Protein AF-A0A3D0N268-F1 (afdb_monomer_lite)

pLDDT: mean 85.95, std 12.51, range [48.78, 97.12]

Radius of gyration: 22.74 Å; chains: 1; bounding box: 70×33×36 Å

Secondary structure (DSSP, 8-state):
--HHHHHHHHHHHHHHHHHHHHHHTT-----EEEEETTEEEEHHHHHHHHHHHH-SHHHHHH--HHHHHHHHHHHHHHHHHHHHHHHH-

Foldseek 3Di:
DPVVVVVVVVVVVVVVVVVVVVVVVPDDDFAFPDDAPPDTDTPVNLVVVVCVVQVDPVSVVPDDPVVSVVSVVVVSVVVNVVVVVVVVD

Structure (mmCIF, N/CA/C/O backbone):
data_AF-A0A3D0N268-F1
#
_entry.id   AF-A0A3D0N268-F1
#
loop_
_atom_site.group_PDB
_atom_site.id
_atom_site.type_symbol
_atom_site.label_atom_id
_atom_site.label_alt_id
_atom_site.label_comp_id
_atom_site.label_asym_id
_atom_site.label_entity_id
_atom_site.label_seq_id
_atom_site.pdbx_PDB_ins_code
_atom_site.Cartn_x
_atom_site.Cartn_y
_atom_site.Cartn_z
_atom_site.occupancy
_atom_site.B_iso_or_equiv
_atom_site.auth_seq_id
_atom_site.auth_comp_id
_atom_s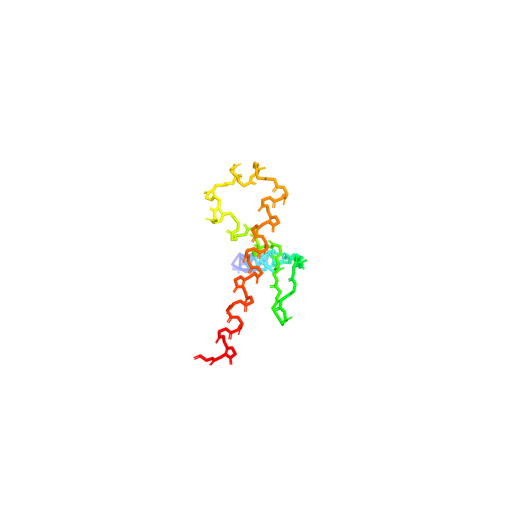ite.auth_asym_id
_atom_site.auth_atom_id
_atom_site.pdbx_PDB_model_num
ATOM 1 N N . MET A 1 1 ? -56.303 -23.823 -3.659 1.00 48.78 1 MET A N 1
ATOM 2 C CA . MET A 1 1 ? -55.007 -23.977 -4.373 1.00 48.78 1 MET A CA 1
ATOM 3 C C . MET A 1 1 ? -54.335 -22.621 -4.685 1.00 48.78 1 MET A C 1
ATOM 5 O O . MET A 1 1 ? -53.671 -22.473 -5.699 1.00 48.78 1 MET A O 1
ATOM 9 N N . THR A 1 2 ? -54.469 -21.619 -3.805 1.00 53.03 2 THR A N 1
ATOM 10 C CA . THR A 1 2 ? 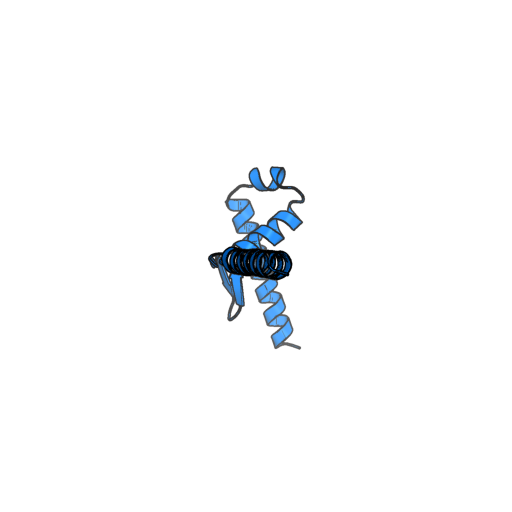-54.059 -20.213 -4.046 1.00 53.03 2 THR A CA 1
ATOM 11 C C . THR A 1 2 ? -52.861 -19.753 -3.203 1.00 53.03 2 THR A C 1
ATOM 13 O O . THR A 1 2 ? -52.196 -18.788 -3.568 1.00 53.03 2 THR A O 1
ATOM 16 N N . ASN A 1 3 ? -52.525 -20.464 -2.120 1.00 57.06 3 ASN A N 1
ATOM 17 C CA . ASN A 1 3 ? -51.434 -20.086 -1.209 1.00 57.06 3 ASN A CA 1
ATOM 18 C C . ASN A 1 3 ? -50.023 -20.380 -1.764 1.00 57.06 3 ASN A C 1
ATOM 20 O O . ASN A 1 3 ? -49.104 -19.595 -1.549 1.00 57.06 3 ASN A O 1
ATOM 24 N N . LYS A 1 4 ? -49.851 -21.447 -2.563 1.00 58.97 4 LYS A N 1
ATOM 25 C CA . LYS A 1 4 ? -48.540 -21.811 -3.141 1.00 58.97 4 LYS A CA 1
ATOM 26 C C . LYS A 1 4 ? -47.997 -20.760 -4.122 1.00 58.97 4 LYS A C 1
ATOM 28 O O . LYS A 1 4 ? -46.810 -20.476 -4.073 1.00 58.97 4 LYS A O 1
ATOM 33 N N . LYS A 1 5 ? -48.858 -20.134 -4.943 1.00 60.12 5 LYS A N 1
ATOM 34 C CA . LYS A 1 5 ? -48.457 -19.071 -5.893 1.00 60.12 5 LYS A CA 1
ATOM 35 C C . LYS A 1 5 ? -48.019 -17.777 -5.193 1.00 60.12 5 LYS A C 1
ATOM 37 O O . LYS A 1 5 ? -47.098 -17.114 -5.656 1.00 60.12 5 LYS A O 1
ATOM 42 N N . LYS A 1 6 ? -48.651 -17.425 -4.064 1.00 60.56 6 LYS A N 1
ATOM 43 C CA . LYS A 1 6 ? -48.236 -16.270 -3.248 1.00 60.56 6 LYS A CA 1
ATOM 44 C C . LYS A 1 6 ? -46.885 -16.522 -2.577 1.00 60.56 6 LYS A C 1
ATOM 46 O O . LYS A 1 6 ? -46.047 -15.629 -2.570 1.00 60.56 6 LYS A O 1
ATOM 51 N N . PHE A 1 7 ? -46.652 -17.745 -2.098 1.00 64.31 7 PHE A N 1
ATOM 52 C CA . PHE A 1 7 ? -45.383 -18.140 -1.486 1.00 64.31 7 PHE A CA 1
ATOM 53 C C . PHE A 1 7 ? -44.225 -18.180 -2.497 1.00 64.31 7 PHE A C 1
ATOM 55 O O . PHE A 1 7 ? -43.153 -17.655 -2.211 1.00 64.31 7 PHE A O 1
ATOM 62 N N . THR A 1 8 ? -44.441 -18.705 -3.710 1.00 72.06 8 THR A N 1
ATOM 63 C CA . THR A 1 8 ? -43.419 -18.680 -4.775 1.00 72.06 8 THR A CA 1
ATOM 64 C C . THR A 1 8 ? -43.102 -17.264 -5.251 1.00 72.06 8 THR A C 1
ATOM 66 O O . THR A 1 8 ? -41.939 -16.955 -5.482 1.00 72.06 8 THR A O 1
ATOM 69 N N . ASN A 1 9 ? -44.102 -16.380 -5.341 1.00 71.50 9 ASN A N 1
ATOM 70 C CA . ASN A 1 9 ? -43.872 -14.979 -5.708 1.00 71.50 9 ASN A CA 1
ATOM 71 C C . ASN A 1 9 ? -43.123 -14.213 -4.606 1.00 71.50 9 ASN A C 1
ATOM 73 O O . ASN A 1 9 ? -42.278 -13.376 -4.911 1.00 71.50 9 ASN A O 1
ATOM 77 N N . PHE A 1 10 ? -43.388 -14.522 -3.334 1.00 80.50 10 PHE A N 1
ATOM 78 C CA . PHE A 1 10 ? -42.664 -13.937 -2.204 1.00 80.50 10 PHE A CA 1
ATOM 79 C C . PHE A 1 10 ? -41.202 -14.402 -2.169 1.00 80.50 10 PHE A C 1
ATOM 81 O O . PHE A 1 10 ? -40.293 -13.598 -1.980 1.00 80.50 10 PHE A O 1
ATOM 88 N N . PHE A 1 11 ? -40.963 -15.687 -2.443 1.00 82.00 11 PHE A N 1
ATOM 89 C CA . PHE A 1 11 ? -39.615 -16.241 -2.537 1.00 82.00 11 PHE A CA 1
ATOM 90 C C . PHE A 1 11 ? -38.830 -15.654 -3.721 1.00 82.00 11 PHE A C 1
ATOM 92 O O . PHE A 1 11 ? -37.660 -15.308 -3.573 1.00 82.00 11 PHE A O 1
ATOM 99 N N . ALA A 1 12 ? -39.484 -15.462 -4.872 1.00 84.06 12 ALA A N 1
ATOM 100 C CA . ALA A 1 12 ? -38.884 -14.799 -6.029 1.00 84.06 12 ALA A CA 1
ATOM 101 C C . ALA A 1 12 ? -38.506 -13.335 -5.733 1.00 84.06 12 ALA A C 1
ATOM 103 O O . ALA A 1 12 ? -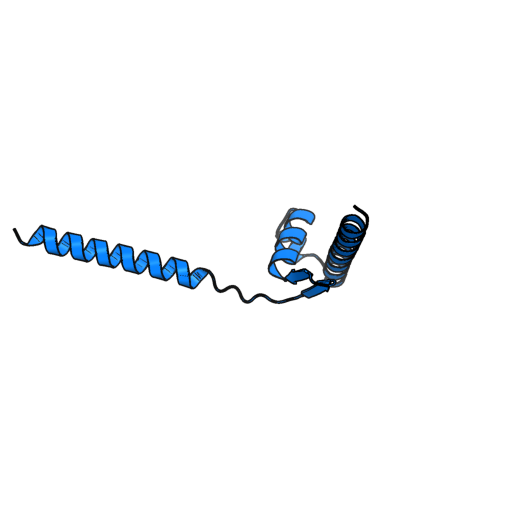37.454 -12.873 -6.171 1.00 84.06 12 ALA A O 1
ATOM 104 N N . LEU A 1 13 ? -39.320 -12.623 -4.948 1.00 84.50 13 LEU A N 1
ATOM 105 C CA . LEU A 1 13 ? -39.045 -11.243 -4.541 1.00 84.50 13 LEU A CA 1
ATOM 106 C C . LEU A 1 13 ? -37.857 -11.151 -3.567 1.00 84.50 13 LEU A C 1
ATOM 108 O O . LEU A 1 13 ? -37.009 -10.274 -3.716 1.00 84.50 13 LEU A O 1
ATOM 112 N N . ILE A 1 14 ? -37.749 -12.091 -2.622 1.00 85.31 14 ILE A N 1
ATOM 113 C CA . ILE A 1 14 ? -36.595 -12.192 -1.712 1.00 85.31 14 ILE A CA 1
ATOM 114 C C . ILE A 1 14 ? -35.312 -12.497 -2.491 1.00 85.31 14 ILE A C 1
ATOM 116 O O . ILE A 1 14 ? -34.288 -11.853 -2.262 1.00 85.31 14 ILE A O 1
ATOM 120 N N . LEU A 1 15 ? -35.370 -13.437 -3.440 1.00 84.94 15 LEU A N 1
ATOM 121 C CA . LEU A 1 15 ? -34.229 -13.785 -4.286 1.00 84.94 15 LEU A CA 1
ATOM 122 C C . LEU A 1 15 ? -33.763 -12.574 -5.112 1.00 84.94 15 LEU A C 1
ATOM 124 O O . LEU A 1 15 ? -32.568 -12.293 -5.178 1.00 84.94 15 LEU A O 1
ATOM 128 N N . LEU A 1 16 ? -34.704 -11.818 -5.687 1.00 83.81 16 LEU A N 1
ATOM 129 C CA . LEU A 1 16 ? -34.410 -10.612 -6.460 1.00 83.81 16 LEU A CA 1
ATOM 130 C C . LEU A 1 16 ? -33.750 -9.522 -5.598 1.00 83.81 16 LEU A C 1
ATOM 132 O O . LEU A 1 16 ? -32.760 -8.927 -6.018 1.00 83.81 16 LEU A O 1
ATOM 136 N N . CYS A 1 17 ? -34.245 -9.300 -4.376 1.00 82.00 17 CYS A N 1
ATOM 137 C CA . CYS A 1 17 ? -33.626 -8.380 -3.417 1.00 82.00 17 CYS A CA 1
ATOM 138 C C . CYS A 1 17 ? -32.214 -8.813 -3.001 1.00 82.00 17 CYS A C 1
ATOM 140 O O . CYS A 1 17 ? -31.360 -7.965 -2.756 1.00 82.00 17 CYS A O 1
ATOM 142 N N . PHE A 1 18 ? -31.943 -10.116 -2.923 1.00 82.00 18 PHE A N 1
ATOM 143 C CA . PHE A 1 18 ? -30.616 -10.613 -2.564 1.00 82.00 18 PHE A CA 1
ATOM 144 C C . PHE A 1 18 ? -29.594 -10.417 -3.694 1.00 82.00 18 PHE A C 1
ATOM 146 O O . PHE A 1 18 ? -28.427 -10.126 -3.447 1.00 82.00 18 PHE A O 1
ATOM 153 N N . VAL A 1 19 ? -30.027 -10.522 -4.953 1.00 80.31 19 VAL A N 1
ATOM 154 C CA . VAL A 1 19 ? -29.150 -10.289 -6.110 1.00 80.31 19 VAL A CA 1
ATOM 155 C C . VAL A 1 19 ? -28.774 -8.807 -6.239 1.00 80.31 19 VAL A C 1
ATOM 157 O O . VAL A 1 19 ? -27.626 -8.491 -6.551 1.00 80.31 19 VAL A O 1
ATOM 160 N N . THR A 1 20 ? -29.695 -7.880 -5.959 1.00 76.44 20 THR A N 1
ATOM 161 C CA . THR A 1 20 ? -29.421 -6.437 -6.097 1.00 76.44 20 THR A CA 1
ATOM 162 C C . THR A 1 20 ? -28.471 -5.895 -5.025 1.00 76.44 20 THR A C 1
ATOM 164 O O . THR A 1 20 ? -27.658 -5.017 -5.325 1.00 76.44 20 THR A O 1
ATOM 167 N N . THR A 1 21 ? -28.490 -6.440 -3.804 1.00 75.25 21 THR A N 1
ATOM 168 C CA . THR A 1 21 ? -27.562 -6.032 -2.731 1.00 75.25 21 THR A CA 1
ATOM 169 C C . THR A 1 21 ? -26.120 -6.474 -2.994 1.00 75.25 21 THR A C 1
ATOM 171 O O . THR A 1 21 ? -25.186 -5.739 -2.666 1.00 75.25 21 THR A O 1
ATOM 174 N N . LEU A 1 22 ? -25.918 -7.621 -3.653 1.00 68.50 22 LEU A N 1
ATOM 175 C CA . LEU A 1 22 ? -24.587 -8.108 -4.036 1.00 68.50 22 LEU A CA 1
ATOM 176 C C . LEU A 1 22 ? -23.914 -7.217 -5.091 1.00 68.50 22 LEU A C 1
ATOM 178 O O . LEU A 1 22 ? -22.714 -6.955 -5.000 1.00 68.50 22 LEU A O 1
ATOM 182 N N . VAL A 1 23 ? -24.676 -6.703 -6.062 1.00 68.25 23 VAL A N 1
ATOM 183 C CA . VAL A 1 23 ? -24.137 -5.832 -7.125 1.00 68.25 23 VAL A CA 1
ATOM 184 C C . VAL A 1 23 ? -23.765 -4.446 -6.579 1.00 68.25 23 VAL A C 1
ATOM 186 O O . VAL A 1 23 ? -22.732 -3.888 -6.952 1.00 68.25 23 VAL A O 1
ATOM 189 N N . ALA A 1 24 ? -24.550 -3.906 -5.642 1.00 63.41 24 ALA A N 1
ATOM 190 C CA . ALA A 1 24 ? -24.317 -2.578 -5.070 1.00 63.41 24 ALA A CA 1
ATOM 191 C C . ALA A 1 24 ? -23.053 -2.492 -4.185 1.00 63.41 24 ALA A C 1
ATOM 193 O O . ALA A 1 24 ? -22.420 -1.439 -4.110 1.00 63.41 24 ALA A O 1
ATOM 194 N N . CYS A 1 25 ? -22.632 -3.592 -3.553 1.00 62.59 25 CYS A N 1
ATOM 195 C CA . CYS A 1 25 ? -21.482 -3.609 -2.636 1.00 62.59 25 CYS A CA 1
ATOM 196 C C . CYS A 1 25 ? -20.107 -3.621 -3.352 1.00 62.59 25 CYS A C 1
ATOM 198 O O . CYS A 1 25 ? -19.058 -3.538 -2.711 1.00 62.59 25 CYS A O 1
ATOM 200 N N . SER A 1 26 ? -20.084 -3.718 -4.687 1.00 62.56 26 SER A N 1
ATOM 201 C CA . SER A 1 26 ? -18.841 -3.889 -5.459 1.00 62.56 26 SER A CA 1
ATOM 202 C C . SER A 1 26 ? -18.163 -2.574 -5.877 1.00 62.56 26 SER A C 1
ATOM 204 O O . SER A 1 26 ? -16.986 -2.563 -6.247 1.00 62.56 26 SER A O 1
ATOM 206 N N . SER A 1 27 ? -18.854 -1.432 -5.790 1.00 61.94 27 SER A N 1
ATOM 207 C CA . SER A 1 27 ? -18.325 -0.152 -6.282 1.00 61.94 27 SER A CA 1
ATOM 208 C C . SER A 1 27 ? -17.357 0.513 -5.290 1.00 61.94 27 SER A C 1
ATOM 210 O O . SER A 1 27 ? -17.637 1.572 -4.727 1.00 61.94 27 SER A O 1
ATOM 212 N N . LYS A 1 28 ? -16.177 -0.080 -5.082 1.00 64.06 28 LYS A N 1
ATOM 213 C CA . LYS A 1 28 ? -15.062 0.608 -4.413 1.00 64.06 28 LYS A CA 1
ATOM 214 C C . LYS A 1 28 ? -14.383 1.559 -5.402 1.00 64.06 28 LYS A C 1
ATOM 216 O O . LYS A 1 28 ? -13.866 1.129 -6.433 1.00 64.06 28 LYS A O 1
ATOM 221 N N . LYS A 1 29 ? -14.358 2.857 -5.080 1.00 68.19 29 LYS A N 1
ATOM 222 C CA . LYS A 1 29 ? -13.631 3.875 -5.855 1.00 68.19 29 LYS A CA 1
ATOM 223 C C . LYS A 1 29 ? -12.140 3.526 -5.852 1.00 68.19 29 LYS A C 1
ATOM 225 O O . LYS A 1 29 ? -11.496 3.532 -4.805 1.00 68.19 29 LYS A O 1
ATOM 230 N N . LYS A 1 30 ? -11.593 3.190 -7.022 1.00 82.19 30 LYS A N 1
ATOM 231 C CA . LYS A 1 30 ? -10.175 2.849 -7.179 1.00 82.19 30 LYS A CA 1
ATOM 232 C C . LYS A 1 30 ? -9.350 4.135 -7.153 1.00 82.19 30 LYS A C 1
ATOM 234 O O . LYS A 1 30 ? -9.273 4.839 -8.153 1.00 82.19 30 LYS A O 1
ATOM 239 N N . ILE A 1 31 ? -8.779 4.457 -5.996 1.00 91.38 31 ILE A N 1
ATOM 240 C CA . ILE A 1 31 ? -7.834 5.568 -5.847 1.00 91.38 31 ILE A CA 1
ATOM 241 C C . ILE A 1 31 ? -6.441 5.047 -6.202 1.00 91.38 31 ILE A C 1
ATOM 243 O O . ILE A 1 31 ? -5.980 4.076 -5.601 1.00 91.38 31 ILE A O 1
ATOM 247 N N . THR A 1 32 ? -5.791 5.667 -7.184 1.00 93.94 32 THR A N 1
ATOM 248 C CA . THR A 1 32 ? -4.410 5.356 -7.577 1.00 93.94 32 THR A CA 1
ATOM 249 C C . THR A 1 32 ? -3.441 6.125 -6.683 1.00 93.94 32 THR A C 1
ATOM 251 O O . THR A 1 32 ? -3.592 7.332 -6.524 1.00 93.94 32 THR A O 1
ATOM 254 N N . LEU A 1 33 ? -2.459 5.432 -6.105 1.00 93.06 33 LEU A N 1
ATOM 255 C CA . LEU A 1 33 ? -1.388 6.038 -5.305 1.00 93.06 33 LEU A CA 1
ATOM 256 C C . LEU A 1 33 ? -0.100 6.239 -6.103 1.00 93.06 33 LEU A C 1
ATOM 258 O O . LEU A 1 33 ? 0.612 7.208 -5.871 1.00 93.06 33 LEU A O 1
ATOM 262 N N . ALA A 1 34 ? 0.204 5.323 -7.023 1.00 93.75 34 ALA A N 1
ATOM 263 C CA . ALA A 1 34 ? 1.375 5.408 -7.885 1.00 93.75 34 ALA A CA 1
ATOM 264 C C . ALA A 1 34 ? 1.150 4.641 -9.191 1.00 93.75 34 ALA A C 1
ATOM 266 O O . ALA A 1 34 ? 0.395 3.664 -9.231 1.00 93.75 34 ALA A O 1
ATOM 267 N N . GLU A 1 35 ? 1.848 5.062 -10.240 1.00 94.00 35 GLU A N 1
ATOM 268 C CA . GLU A 1 35 ? 1.904 4.384 -11.535 1.00 94.00 35 GLU A CA 1
ATOM 269 C C . GLU A 1 35 ? 3.358 3.975 -11.805 1.00 94.00 35 GLU A C 1
ATOM 271 O O . GLU A 1 35 ? 4.280 4.768 -11.617 1.00 94.00 35 GLU A O 1
ATOM 276 N N . VAL A 1 36 ? 3.568 2.712 -12.178 1.00 91.50 36 VAL A N 1
ATOM 277 C CA . VAL A 1 36 ? 4.882 2.107 -12.424 1.00 91.50 36 VAL A CA 1
ATOM 278 C C . VAL A 1 36 ? 4.827 1.447 -13.800 1.00 91.50 36 VAL A C 1
ATOM 280 O O . VAL A 1 36 ? 4.348 0.323 -13.949 1.00 91.50 36 VAL A O 1
ATOM 283 N N . GLY A 1 37 ? 5.246 2.189 -14.828 1.00 87.19 37 GLY A N 1
ATOM 284 C CA . GLY A 1 37 ? 5.044 1.804 -16.226 1.00 87.19 37 GLY A CA 1
ATOM 285 C C . GLY A 1 37 ? 3.558 1.605 -16.539 1.00 87.19 37 GLY A C 1
ATOM 286 O O . GLY A 1 37 ? 2.760 2.522 -16.373 1.00 87.19 37 GLY A O 1
ATOM 287 N N . ASN A 1 38 ? 3.185 0.391 -16.948 1.00 87.31 38 ASN A N 1
ATOM 288 C CA . ASN A 1 38 ? 1.794 0.027 -17.252 1.00 87.31 38 ASN A CA 1
ATOM 289 C C . ASN A 1 38 ? 1.015 -0.506 -16.034 1.00 87.31 38 ASN A C 1
ATOM 291 O O . ASN A 1 38 ? -0.176 -0.808 -16.141 1.00 87.31 38 ASN A O 1
ATOM 295 N N . GLU A 1 39 ? 1.662 -0.649 -14.874 1.00 89.06 39 GLU A N 1
ATOM 296 C CA . GLU A 1 39 ? 1.024 -1.125 -13.650 1.00 89.06 39 GLU A CA 1
ATOM 297 C C . GLU A 1 39 ? 0.651 0.032 -12.719 1.00 89.06 39 GLU A C 1
ATOM 299 O O . GLU A 1 39 ? 1.353 1.035 -12.612 1.00 89.06 39 GLU A O 1
ATOM 304 N N . LYS A 1 40 ? -0.455 -0.123 -11.985 1.00 93.56 40 LYS A N 1
ATOM 305 C CA . LYS A 1 40 ? -0.922 0.859 -10.998 1.00 93.56 40 LYS A CA 1
ATOM 306 C C . LYS A 1 40 ? -0.918 0.251 -9.606 1.00 93.56 40 LYS A C 1
ATOM 308 O O . LYS A 1 40 ? -1.285 -0.913 -9.435 1.00 93.56 40 LYS A O 1
ATOM 313 N N . ILE A 1 41 ? -0.525 1.046 -8.617 1.00 94.19 41 ILE A N 1
ATOM 314 C CA . ILE A 1 41 ? -0.692 0.731 -7.199 1.00 94.19 41 ILE A CA 1
ATOM 315 C C . ILE A 1 41 ? -1.929 1.477 -6.714 1.00 94.19 41 ILE A C 1
ATOM 317 O O . ILE A 1 41 ? -1.944 2.709 -6.657 1.00 94.19 41 ILE A O 1
ATOM 321 N N . TYR A 1 42 ? -2.972 0.732 -6.363 1.00 95.12 42 TYR A N 1
ATOM 322 C CA . TYR A 1 42 ? -4.191 1.302 -5.797 1.00 95.12 42 TYR A CA 1
ATOM 323 C C . TYR A 1 42 ? -4.128 1.363 -4.269 1.00 95.12 42 TYR A C 1
ATOM 325 O O . TYR A 1 42 ? -3.499 0.517 -3.631 1.00 95.12 42 TYR A O 1
ATOM 333 N N . LEU A 1 43 ? -4.859 2.309 -3.674 1.00 93.94 43 LEU A N 1
ATOM 334 C CA . LEU A 1 43 ? -4.929 2.496 -2.221 1.00 93.94 43 LEU A CA 1
ATOM 335 C C . LEU A 1 43 ? -5.310 1.207 -1.484 1.00 93.94 43 LEU A C 1
ATOM 337 O O . LEU A 1 43 ? -4.639 0.829 -0.534 1.00 93.94 43 LEU A O 1
ATOM 341 N N . TYR A 1 44 ? -6.319 0.480 -1.971 1.00 91.75 44 TYR A N 1
ATOM 342 C CA . TYR A 1 44 ? -6.754 -0.762 -1.325 1.00 91.75 44 TYR A CA 1
ATOM 343 C C . TYR A 1 44 ? -5.668 -1.853 -1.325 1.00 91.75 44 TYR A C 1
ATOM 345 O O . TYR A 1 44 ? -5.620 -2.668 -0.410 1.00 91.75 44 TYR A O 1
ATOM 353 N N . GLN A 1 45 ? -4.800 -1.885 -2.344 1.00 93.06 45 GLN A N 1
ATOM 354 C CA . GLN A 1 45 ? -3.696 -2.849 -2.424 1.00 93.06 45 GLN A CA 1
ATOM 355 C C . GLN A 1 45 ? -2.583 -2.469 -1.457 1.00 93.06 45 GLN A C 1
ATOM 357 O O . GLN A 1 45 ? -2.030 -3.333 -0.783 1.00 93.06 45 GLN A O 1
ATOM 362 N N . PHE A 1 46 ? -2.273 -1.173 -1.390 1.00 95.56 46 PHE A N 1
ATOM 363 C CA . PHE A 1 46 ? -1.330 -0.638 -0.421 1.00 95.56 46 PHE A CA 1
ATOM 364 C C . PHE A 1 46 ? -1.786 -0.951 1.008 1.00 95.56 46 PHE A C 1
ATOM 366 O O . PHE A 1 46 ? -1.008 -1.497 1.780 1.00 95.56 46 PHE A O 1
ATOM 373 N N . GLU A 1 47 ? -3.047 -0.671 1.348 1.00 92.88 47 GLU A N 1
ATOM 374 C CA . GLU A 1 47 ? -3.589 -0.911 2.691 1.00 92.88 47 GLU A CA 1
ATOM 375 C C . GLU A 1 47 ? -3.564 -2.395 3.070 1.00 92.88 47 GLU A C 1
ATOM 377 O O . GLU A 1 47 ? -3.137 -2.731 4.174 1.00 92.88 47 GLU A O 1
ATOM 382 N N . ASP A 1 48 ? -3.962 -3.281 2.152 1.00 93.44 48 ASP A N 1
ATOM 383 C CA . ASP A 1 48 ? -3.935 -4.731 2.369 1.00 93.44 48 ASP A CA 1
ATOM 384 C C . ASP A 1 48 ? -2.508 -5.247 2.618 1.00 93.44 48 ASP A C 1
ATOM 386 O O . ASP A 1 48 ? -2.260 -5.969 3.586 1.00 93.44 48 ASP A O 1
ATOM 390 N N . GLN A 1 49 ? -1.537 -4.837 1.795 1.00 94.69 49 GLN A N 1
ATOM 391 C CA . GLN A 1 49 ? -0.143 -5.256 1.973 1.00 94.69 49 GLN A CA 1
ATOM 392 C C . GLN A 1 49 ? 0.518 -4.625 3.201 1.00 94.69 49 GLN A C 1
ATOM 394 O O . GLN A 1 49 ? 1.283 -5.290 3.905 1.00 94.69 49 GLN A O 1
ATOM 399 N N . PHE A 1 50 ? 0.207 -3.364 3.493 1.00 95.56 50 PHE A N 1
ATOM 400 C CA . PHE A 1 50 ? 0.726 -2.672 4.665 1.00 95.56 50 PHE A CA 1
ATOM 401 C C . PHE A 1 50 ? 0.229 -3.331 5.951 1.00 95.56 50 PHE A C 1
ATOM 403 O O . PHE A 1 50 ? 1.022 -3.609 6.848 1.00 95.56 50 PHE A O 1
ATOM 410 N N . LEU A 1 51 ? -1.064 -3.663 6.020 1.00 94.38 51 LEU A N 1
ATOM 411 C CA . LEU A 1 51 ? -1.639 -4.341 7.178 1.00 94.38 51 LEU A CA 1
ATOM 412 C C . LEU A 1 51 ? -1.015 -5.727 7.391 1.00 94.38 51 LEU A C 1
ATOM 414 O O . LEU A 1 51 ? -0.691 -6.077 8.525 1.00 94.38 51 LEU A O 1
ATOM 418 N N . LYS A 1 52 ? -0.770 -6.478 6.308 1.00 93.31 52 LYS A N 1
ATOM 419 C CA . LYS A 1 52 ? -0.053 -7.767 6.357 1.00 93.31 52 LYS A CA 1
ATOM 420 C C . LYS A 1 52 ? 1.382 -7.628 6.864 1.00 93.31 52 LYS A C 1
ATOM 422 O O . LYS A 1 52 ? 1.865 -8.515 7.555 1.00 93.31 52 LYS A O 1
ATOM 427 N N . THR A 1 53 ? 2.044 -6.520 6.541 1.00 93.12 53 THR A N 1
ATOM 428 C CA . THR A 1 53 ? 3.425 -6.246 6.966 1.00 93.12 53 THR A CA 1
ATOM 429 C C . THR A 1 53 ? 3.495 -5.838 8.438 1.00 93.12 53 THR A C 1
ATOM 431 O O . THR A 1 53 ? 4.383 -6.268 9.165 1.00 93.12 53 THR A O 1
ATOM 434 N N . VAL A 1 54 ? 2.552 -5.008 8.887 1.00 92.31 54 VAL A N 1
ATOM 435 C CA . VAL A 1 54 ? 2.525 -4.457 10.251 1.00 92.31 54 VAL A CA 1
ATOM 436 C C . VAL A 1 54 ? 1.899 -5.433 11.263 1.00 92.31 54 VAL A C 1
ATOM 438 O O . VAL A 1 54 ? 2.135 -5.321 12.465 1.00 92.31 54 VAL A O 1
ATOM 441 N N . GLY A 1 55 ? 1.108 -6.403 10.800 1.00 88.38 55 GLY A N 1
ATOM 442 C CA . GLY A 1 55 ? 0.608 -7.533 11.591 1.00 88.38 55 GLY A CA 1
ATOM 443 C C . GLY A 1 55 ? -0.631 -7.245 12.446 1.00 88.38 55 GLY A C 1
ATOM 444 O O . GLY A 1 55 ? -1.352 -8.176 12.794 1.00 88.38 55 GLY A O 1
ATOM 445 N N . SER A 1 56 ? -0.933 -5.982 12.763 1.00 91.56 56 SER A N 1
ATOM 446 C CA . SER A 1 56 ? -2.159 -5.613 13.480 1.00 91.56 56 SER A CA 1
ATOM 447 C C . SER A 1 56 ? -2.698 -4.242 13.076 1.00 91.56 56 SER A C 1
ATOM 449 O O . SER A 1 56 ? -1.965 -3.348 12.641 1.00 91.56 56 SER A O 1
ATOM 451 N N . LEU A 1 57 ? -4.008 -4.062 13.256 1.00 90.94 57 LEU A N 1
ATOM 452 C CA . LEU A 1 57 ? -4.701 -2.815 12.939 1.00 90.94 57 LEU A CA 1
ATOM 453 C C . LEU A 1 57 ? -4.308 -1.685 13.906 1.00 90.94 57 LEU A C 1
ATOM 455 O O . LEU A 1 57 ? -4.165 -0.535 13.489 1.00 90.94 57 LEU A O 1
ATOM 459 N N . ASP A 1 58 ? -4.057 -2.008 15.175 1.00 92.50 58 ASP A N 1
ATOM 460 C CA . ASP A 1 58 ? -3.618 -1.029 16.176 1.00 92.50 58 ASP A CA 1
ATOM 461 C C . ASP A 1 58 ? -2.208 -0.512 15.898 1.00 92.50 58 ASP A C 1
ATOM 463 O O . AS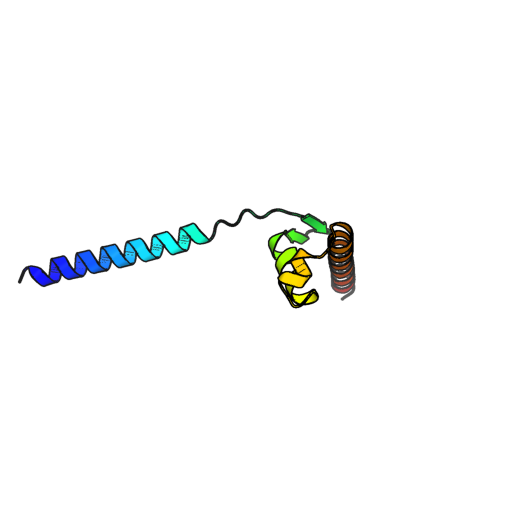P A 1 58 ? -1.956 0.690 16.002 1.00 92.50 58 ASP A O 1
ATOM 467 N N . SER A 1 59 ? -1.298 -1.391 15.475 1.00 91.25 59 SER A N 1
ATOM 468 C CA . SER A 1 59 ? 0.032 -0.982 15.022 1.00 91.25 59 SER A CA 1
ATOM 469 C C . SER A 1 59 ? -0.062 -0.140 13.747 1.00 91.25 59 SER A C 1
ATOM 471 O O . SER A 1 59 ? 0.576 0.909 13.657 1.00 91.25 59 SER A O 1
ATOM 473 N N . ALA A 1 60 ? -0.927 -0.513 12.795 1.00 91.38 60 ALA A N 1
ATOM 474 C CA . ALA A 1 60 ? -1.129 0.259 11.569 1.00 91.38 60 ALA A CA 1
ATOM 475 C C . ALA A 1 60 ? -1.660 1.678 11.849 1.00 91.38 60 ALA A C 1
ATOM 477 O O . ALA A 1 60 ? -1.239 2.631 11.192 1.00 91.38 60 ALA A O 1
ATOM 478 N N . LYS A 1 61 ? -2.530 1.862 12.848 1.00 91.56 61 LYS A N 1
ATOM 479 C CA . LYS A 1 61 ? -3.021 3.192 13.259 1.00 91.56 61 LYS A CA 1
ATOM 480 C C . LYS A 1 61 ? -1.932 4.093 13.847 1.00 91.56 61 LYS A C 1
ATOM 482 O O . LYS A 1 61 ? -2.022 5.306 13.705 1.00 91.56 61 LYS A O 1
ATOM 487 N N . LYS A 1 62 ? -0.918 3.513 14.493 1.00 94.62 62 LYS A N 1
ATOM 488 C CA . LYS A 1 62 ? 0.181 4.249 15.142 1.00 94.62 62 LYS A CA 1
ATOM 489 C C . LYS A 1 62 ? 1.302 4.652 14.180 1.00 94.62 62 LYS A C 1
ATOM 491 O O . LYS A 1 62 ? 2.186 5.407 14.569 1.00 94.62 62 LYS A O 1
ATOM 496 N N . THR A 1 63 ? 1.288 4.147 12.946 1.00 93.38 63 THR A N 1
ATOM 497 C CA . THR A 1 63 ? 2.326 4.471 11.957 1.00 93.38 63 THR A CA 1
ATOM 498 C C . THR A 1 63 ? 2.188 5.882 11.404 1.00 93.38 63 THR A C 1
ATOM 500 O O . THR A 1 63 ? 1.087 6.362 11.127 1.00 93.38 63 THR A O 1
ATOM 503 N N . THR A 1 64 ? 3.329 6.537 11.210 1.00 95.81 64 THR A N 1
ATOM 504 C CA . THR A 1 64 ? 3.392 7.898 10.675 1.00 95.81 64 THR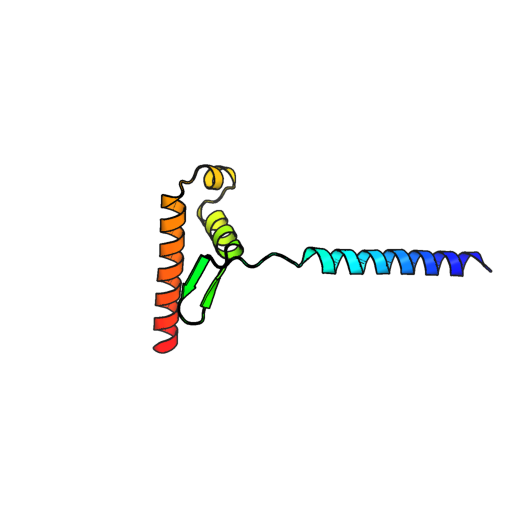 A CA 1
ATOM 505 C C . THR A 1 64 ? 3.213 7.912 9.158 1.00 95.81 64 THR A C 1
ATOM 507 O O . THR A 1 64 ? 3.374 6.898 8.472 1.00 95.81 64 THR A O 1
ATOM 510 N N . LEU A 1 65 ? 2.916 9.091 8.604 1.00 94.31 65 LEU A N 1
ATOM 511 C CA . LEU A 1 65 ? 2.847 9.272 7.154 1.00 94.31 65 LEU A CA 1
ATOM 512 C C . LEU A 1 65 ? 4.186 8.948 6.473 1.00 94.31 65 LEU A C 1
ATOM 514 O O . LEU A 1 65 ? 4.185 8.341 5.408 1.00 94.31 65 LEU A O 1
ATOM 518 N N . ALA A 1 66 ? 5.312 9.291 7.106 1.00 96.56 66 ALA A N 1
ATOM 519 C CA . ALA A 1 66 ? 6.645 8.986 6.590 1.00 96.56 66 ALA A CA 1
ATOM 520 C C . ALA A 1 66 ? 6.869 7.472 6.457 1.00 96.56 66 ALA A C 1
ATOM 522 O O . ALA A 1 66 ? 7.236 7.000 5.390 1.00 96.56 66 ALA A O 1
ATOM 523 N N . GLN A 1 67 ? 6.519 6.691 7.484 1.00 95.38 67 GLN A N 1
ATOM 524 C CA . GLN A 1 67 ? 6.633 5.226 7.436 1.00 95.38 67 GLN A CA 1
ATOM 525 C C . GLN A 1 67 ? 5.750 4.605 6.345 1.00 95.38 67 GLN A C 1
ATOM 527 O O . GLN A 1 67 ? 6.138 3.645 5.679 1.00 95.38 67 GLN A O 1
ATOM 532 N N . ARG A 1 68 ? 4.552 5.163 6.140 1.00 95.44 68 ARG A N 1
ATOM 533 C CA . ARG A 1 68 ? 3.645 4.746 5.062 1.00 95.44 68 ARG A CA 1
ATOM 534 C C . ARG A 1 68 ? 4.220 5.079 3.685 1.00 95.44 68 ARG A C 1
ATOM 536 O O . ARG A 1 68 ? 4.112 4.259 2.775 1.00 95.44 68 ARG A O 1
ATOM 543 N N . LEU A 1 69 ? 4.853 6.243 3.542 1.00 96.38 69 LEU A N 1
ATOM 544 C CA . LEU A 1 69 ? 5.545 6.648 2.320 1.00 96.38 69 LEU A CA 1
ATOM 545 C C . LEU A 1 69 ? 6.754 5.746 2.034 1.00 96.38 69 LEU A C 1
ATOM 547 O O . LEU A 1 69 ? 6.931 5.312 0.898 1.00 96.38 69 LEU A O 1
ATOM 551 N N . ASP A 1 70 ? 7.538 5.397 3.053 1.00 97.12 70 ASP A N 1
ATOM 552 C CA . ASP A 1 70 ? 8.672 4.477 2.921 1.00 97.12 70 ASP A CA 1
ATOM 553 C C . ASP A 1 70 ? 8.222 3.092 2.450 1.00 97.12 70 ASP A C 1
ATOM 555 O O . ASP A 1 70 ? 8.830 2.504 1.551 1.00 97.12 70 ASP A O 1
ATOM 559 N N . PHE A 1 71 ? 7.107 2.594 2.991 1.00 96.75 71 PHE A N 1
ATOM 560 C CA . PHE A 1 71 ? 6.513 1.344 2.529 1.00 96.75 71 PHE A CA 1
ATOM 561 C C . PHE A 1 71 ? 6.007 1.439 1.083 1.00 96.75 71 PHE A C 1
ATOM 563 O O . PHE A 1 71 ? 6.259 0.534 0.285 1.00 96.75 71 PHE A O 1
ATOM 570 N N . LEU A 1 72 ? 5.355 2.544 0.703 1.00 96.81 72 LEU A N 1
ATOM 571 C CA . LEU A 1 72 ? 4.929 2.761 -0.683 1.00 96.81 72 LEU A CA 1
ATOM 572 C C . LEU A 1 72 ? 6.134 2.764 -1.637 1.00 96.81 72 LEU A C 1
ATOM 574 O O . LEU A 1 72 ? 6.104 2.107 -2.677 1.00 96.81 72 LEU A O 1
ATOM 578 N N . ASN A 1 73 ? 7.222 3.436 -1.256 1.00 97.06 73 ASN A N 1
ATOM 579 C CA . ASN A 1 73 ? 8.471 3.447 -2.014 1.00 97.06 73 ASN A CA 1
ATOM 580 C C . ASN A 1 73 ? 9.072 2.043 -2.150 1.00 97.06 73 ASN A C 1
ATOM 582 O O . ASN A 1 73 ? 9.569 1.684 -3.221 1.00 97.06 73 ASN A O 1
ATOM 586 N N . LEU A 1 74 ? 9.011 1.228 -1.094 1.00 96.38 74 LEU A N 1
ATOM 587 C CA . LEU A 1 74 ? 9.440 -0.168 -1.145 1.00 96.38 74 LEU A CA 1
ATOM 588 C C . LEU A 1 74 ? 8.602 -0.981 -2.145 1.00 96.38 74 LEU A C 1
ATOM 590 O O . LEU A 1 74 ? 9.171 -1.705 -2.964 1.00 96.38 74 LEU A O 1
ATOM 594 N N . MET A 1 75 ? 7.274 -0.819 -2.137 1.00 95.44 75 MET A N 1
ATOM 595 C CA . MET A 1 75 ? 6.380 -1.473 -3.103 1.00 95.44 75 MET A CA 1
ATOM 596 C C . MET A 1 75 ? 6.698 -1.070 -4.550 1.00 95.44 75 MET A C 1
ATOM 598 O O . MET A 1 75 ? 6.739 -1.929 -5.433 1.00 95.44 75 MET A O 1
ATOM 602 N N . ILE A 1 76 ? 6.955 0.218 -4.798 1.00 96.62 76 ILE A N 1
ATOM 603 C CA . ILE A 1 76 ? 7.334 0.727 -6.126 1.00 96.62 76 ILE A CA 1
ATOM 604 C C . ILE A 1 76 ? 8.653 0.096 -6.586 1.00 96.62 76 ILE A C 1
ATOM 606 O O . ILE A 1 76 ? 8.728 -0.430 -7.697 1.00 96.62 76 ILE A O 1
ATOM 610 N N . LYS A 1 77 ? 9.680 0.085 -5.726 1.00 96.31 77 LYS A N 1
ATOM 611 C CA . LYS A 1 77 ? 10.983 -0.531 -6.034 1.00 96.31 77 LYS A CA 1
ATOM 612 C C . LYS A 1 77 ? 10.854 -2.019 -6.343 1.00 96.31 77 LYS A C 1
ATOM 614 O O . LYS A 1 77 ? 11.478 -2.504 -7.285 1.00 96.31 77 LYS A O 1
ATOM 619 N N . PHE A 1 78 ? 10.037 -2.736 -5.573 1.00 94.69 78 PHE A N 1
ATOM 620 C CA . PHE A 1 78 ? 9.760 -4.145 -5.828 1.00 94.69 78 PHE A CA 1
ATOM 621 C C . PHE A 1 78 ? 9.137 -4.344 -7.213 1.00 94.69 78 PHE A C 1
ATOM 623 O O . PHE A 1 78 ? 9.628 -5.167 -7.982 1.00 94.69 78 PHE A O 1
ATOM 630 N N . LYS A 1 79 ? 8.123 -3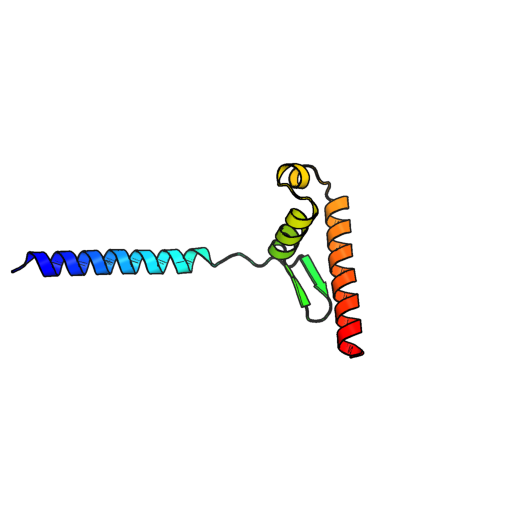.543 -7.569 1.00 94.12 79 LYS A N 1
ATOM 631 C CA . LYS A 1 79 ? 7.498 -3.602 -8.897 1.00 94.12 79 LYS A CA 1
ATOM 632 C C . LYS A 1 79 ? 8.492 -3.345 -10.022 1.00 94.12 79 LYS A C 1
ATOM 634 O O . LYS A 1 79 ? 8.582 -4.167 -10.930 1.00 94.12 79 LYS A O 1
ATOM 639 N N . LEU A 1 80 ? 9.285 -2.278 -9.923 1.00 95.00 80 LEU A N 1
ATOM 640 C CA . LEU A 1 80 ? 10.329 -1.972 -10.906 1.00 95.00 80 LEU A CA 1
ATOM 641 C C . LEU A 1 80 ? 11.293 -3.151 -11.092 1.00 95.00 80 LEU A C 1
ATOM 643 O O . LEU A 1 80 ? 11.566 -3.546 -12.220 1.00 95.00 80 LEU A O 1
ATOM 647 N N . LYS A 1 81 ? 11.740 -3.773 -9.994 1.00 95.00 81 LYS A N 1
ATOM 648 C CA . LYS A 1 81 ? 12.619 -4.948 -10.052 1.00 95.00 81 LYS A CA 1
ATOM 649 C C . LYS A 1 81 ? 11.948 -6.151 -10.719 1.00 95.00 81 LYS A C 1
ATOM 651 O O . LYS A 1 81 ? 12.587 -6.853 -11.493 1.00 95.00 81 LYS A O 1
ATOM 656 N N . THR A 1 82 ? 10.672 -6.404 -10.428 1.00 94.31 82 THR A N 1
ATOM 657 C CA . THR A 1 82 ? 9.940 -7.501 -11.081 1.00 94.31 82 THR A CA 1
ATOM 658 C C . THR A 1 82 ? 9.693 -7.239 -12.562 1.00 94.31 82 THR A C 1
ATOM 660 O O . THR A 1 82 ? 9.694 -8.184 -13.342 1.00 94.31 82 THR A O 1
ATOM 663 N N . MET A 1 83 ? 9.502 -5.981 -12.963 1.00 93.31 83 MET A N 1
ATOM 664 C CA . MET A 1 83 ? 9.367 -5.610 -14.370 1.00 93.31 83 MET A CA 1
ATOM 665 C C . MET A 1 83 ? 10.678 -5.831 -15.119 1.00 93.31 83 MET A C 1
ATOM 667 O O . MET A 1 83 ? 10.676 -6.524 -16.126 1.00 93.31 83 MET A O 1
ATOM 671 N N . ASP A 1 84 ? 11.791 -5.343 -14.569 1.00 94.38 84 ASP A N 1
ATOM 672 C CA . ASP A 1 84 ? 13.129 -5.554 -15.129 1.00 94.38 84 ASP A CA 1
ATOM 673 C C . ASP A 1 84 ? 13.458 -7.050 -15.276 1.00 94.38 84 ASP A C 1
ATOM 675 O O . ASP A 1 84 ? 13.941 -7.484 -16.316 1.00 94.38 84 ASP A O 1
ATOM 679 N N . ALA A 1 85 ? 13.114 -7.871 -14.278 1.00 95.12 85 ALA A N 1
ATOM 680 C CA . ALA A 1 85 ? 13.261 -9.322 -14.383 1.00 95.12 85 ALA A CA 1
ATOM 681 C C . ALA A 1 85 ? 12.406 -9.915 -15.519 1.00 95.12 85 ALA A C 1
ATOM 683 O O . ALA A 1 85 ? 12.899 -10.709 -16.309 1.00 95.12 85 ALA A O 1
ATOM 684 N N . ARG A 1 86 ? 11.140 -9.497 -15.652 1.00 92.00 86 ARG A N 1
ATOM 685 C CA . ARG A 1 86 ? 10.250 -9.977 -16.726 1.00 92.00 86 ARG A CA 1
ATOM 686 C C . ARG A 1 86 ? 10.735 -9.584 -18.120 1.00 92.00 86 ARG A C 1
ATOM 688 O O . ARG A 1 86 ? 10.486 -10.332 -19.058 1.00 92.00 86 ARG A O 1
ATOM 695 N N . GLU A 1 87 ? 11.386 -8.433 -18.258 1.00 93.31 87 GLU A N 1
ATOM 696 C CA . GLU A 1 87 ? 11.967 -7.985 -19.528 1.00 93.31 87 GLU A CA 1
ATOM 697 C C . GLU A 1 87 ? 13.230 -8.769 -19.905 1.00 93.31 87 GLU A C 1
ATOM 699 O O . GLU A 1 87 ? 13.500 -8.955 -21.090 1.00 93.31 87 GLU A O 1
ATOM 704 N N . ARG A 1 88 ? 13.989 -9.253 -18.916 1.00 94.19 88 ARG A N 1
ATOM 705 C CA . ARG A 1 88 ? 15.230 -10.012 -19.136 1.00 94.19 88 ARG A CA 1
ATOM 706 C C . ARG A 1 88 ? 15.017 -11.514 -19.362 1.00 94.19 88 ARG A C 1
ATOM 708 O O . ARG A 1 88 ? 15.917 -12.144 -19.915 1.00 94.19 88 ARG A O 1
ATOM 715 N N . GLY A 1 89 ? 13.855 -12.055 -18.986 1.00 85.00 89 GLY A N 1
ATOM 716 C CA . GLY A 1 89 ? 13.549 -13.496 -19.026 1.00 85.00 89 GLY A CA 1
ATOM 717 C C . GLY A 1 89 ? 14.078 -14.250 -17.812 1.00 85.00 89 GLY A C 1
ATOM 718 O O . GLY A 1 89 ? 14.242 -15.482 -17.943 1.00 85.00 89 GLY A O 1
#

Sequence (89 aa):
MTNKKKFTNFFALILLCFVTTLVACSSKKKITLAEVGNEKIYLYQFEDQFLKTVGSLDSAKKTTLAQRLDFLNLMIKFKLKTMDARERG